Protein AF-A0A269Z1U0-F1 (afdb_monomer)

Structure (mmCIF, N/CA/C/O backbone):
data_AF-A0A269Z1U0-F1
#
_entry.id   AF-A0A269Z1U0-F1
#
loop_
_atom_site.group_PDB
_atom_site.id
_atom_site.type_symbol
_atom_site.label_atom_id
_atom_site.label_alt_id
_atom_site.label_comp_id
_atom_site.label_asym_id
_atom_site.label_entity_id
_atom_site.label_seq_id
_atom_site.pdbx_PDB_ins_code
_atom_site.Cartn_x
_atom_site.Cartn_y
_atom_site.Cartn_z
_atom_site.occupancy
_atom_site.B_iso_or_equiv
_atom_site.auth_seq_id
_atom_site.auth_comp_id
_atom_site.auth_asym_id
_atom_site.auth_atom_id
_atom_site.pdbx_PDB_model_num
ATOM 1 N N . MET A 1 1 ? 5.447 -8.891 -11.435 1.00 66.62 1 MET A N 1
ATOM 2 C CA . MET A 1 1 ? 4.084 -8.346 -11.646 1.00 66.62 1 MET A CA 1
ATOM 3 C C . MET A 1 1 ? 2.991 -9.198 -11.010 1.00 66.62 1 MET A C 1
ATOM 5 O O . MET A 1 1 ? 2.132 -8.621 -10.366 1.00 66.62 1 MET A O 1
ATOM 9 N N . GLY A 1 2 ? 3.031 -10.539 -11.087 1.00 79.19 2 GLY A N 1
ATOM 10 C CA . GLY A 1 2 ? 1.989 -11.390 -10.478 1.00 7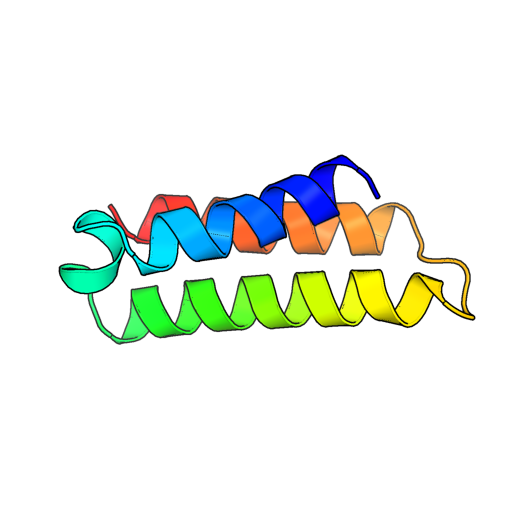9.19 2 GLY A CA 1
ATOM 11 C C . GLY A 1 2 ? 1.740 -11.152 -8.978 1.00 79.19 2 GLY A C 1
ATOM 12 O O . GLY A 1 2 ? 0.593 -11.091 -8.561 1.00 79.19 2 GLY A O 1
ATOM 13 N N . GLN A 1 3 ? 2.790 -10.928 -8.177 1.00 80.75 3 GLN A N 1
ATOM 14 C CA . GLN A 1 3 ? 2.631 -10.587 -6.752 1.00 80.75 3 GLN A CA 1
ATOM 15 C C . GLN A 1 3 ? 1.988 -9.215 -6.523 1.00 80.75 3 GLN A C 1
ATOM 17 O O . GLN A 1 3 ? 1.198 -9.064 -5.601 1.00 80.75 3 GLN A O 1
ATOM 22 N N . LEU A 1 4 ? 2.306 -8.222 -7.359 1.00 83.19 4 LEU A N 1
ATOM 23 C CA . LEU A 1 4 ? 1.710 -6.889 -7.270 1.00 83.19 4 LEU A CA 1
ATOM 24 C C . LEU A 1 4 ? 0.216 -6.958 -7.580 1.00 83.19 4 LEU A C 1
ATOM 26 O O . LEU A 1 4 ? -0.590 -6.430 -6.823 1.00 83.19 4 LEU A O 1
ATOM 30 N N . GLN A 1 5 ? -0.140 -7.692 -8.636 1.00 83.69 5 GLN A N 1
ATOM 31 C CA . GLN A 1 5 ? -1.527 -7.928 -9.011 1.00 83.69 5 GLN A CA 1
ATOM 32 C C . GLN A 1 5 ? -2.296 -8.671 -7.916 1.00 83.69 5 GLN A C 1
ATOM 34 O O . GLN A 1 5 ? -3.350 -8.211 -7.506 1.00 83.69 5 GLN A O 1
ATOM 39 N N . GLN A 1 6 ? -1.717 -9.725 -7.335 1.00 84.81 6 GLN A N 1
ATOM 40 C CA . GLN A 1 6 ? -2.312 -10.398 -6.176 1.00 84.81 6 GLN A CA 1
ATOM 41 C C . GLN A 1 6 ? -2.484 -9.477 -4.962 1.00 84.81 6 GLN A C 1
ATOM 43 O O . GLN A 1 6 ? -3.437 -9.647 -4.205 1.00 84.81 6 GLN A O 1
ATOM 48 N N . SER A 1 7 ? -1.569 -8.530 -4.739 1.00 82.69 7 SER A N 1
ATOM 49 C CA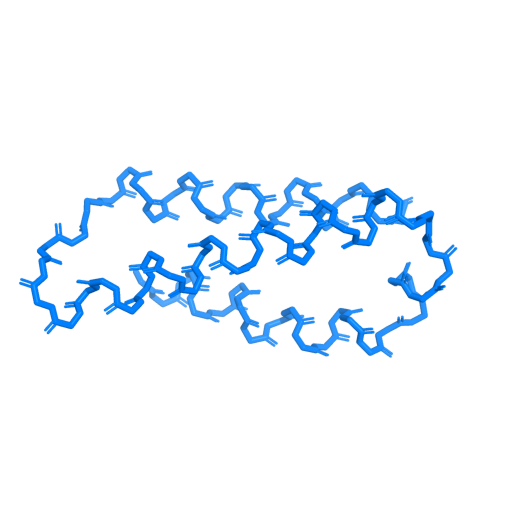 . SER A 1 7 ? -1.674 -7.562 -3.639 1.00 82.69 7 SER A CA 1
ATOM 50 C C . SER A 1 7 ? -2.837 -6.586 -3.849 1.00 82.69 7 SER A C 1
ATOM 52 O O . SER A 1 7 ? -3.541 -6.261 -2.896 1.00 82.69 7 SER A O 1
ATOM 54 N N . ILE A 1 8 ? -3.063 -6.163 -5.098 1.00 84.75 8 ILE A N 1
ATOM 55 C CA . ILE A 1 8 ? -4.191 -5.309 -5.506 1.00 84.75 8 ILE A CA 1
ATOM 56 C C . ILE A 1 8 ? -5.515 -6.084 -5.458 1.00 84.75 8 ILE A C 1
ATOM 58 O O . ILE A 1 8 ? -6.509 -5.567 -4.962 1.00 84.75 8 ILE A O 1
ATOM 62 N N . ASP A 1 9 ? -5.541 -7.335 -5.912 1.00 83.94 9 ASP A N 1
ATOM 63 C CA . ASP A 1 9 ? -6.752 -8.161 -5.844 1.00 83.94 9 ASP A CA 1
ATOM 64 C C . ASP A 1 9 ? -7.153 -8.403 -4.378 1.00 83.94 9 ASP A C 1
ATOM 66 O O . ASP A 1 9 ? -8.308 -8.221 -3.999 1.00 83.94 9 ASP A O 1
ATOM 70 N N . ASN A 1 10 ? -6.174 -8.702 -3.512 1.00 82.75 10 ASN A N 1
ATOM 71 C CA . ASN A 1 10 ? -6.402 -8.813 -2.068 1.00 82.75 10 ASN A CA 1
ATO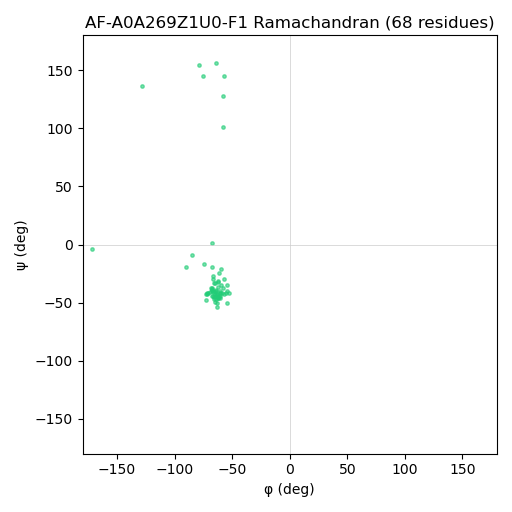M 72 C C . ASN A 1 10 ? -6.885 -7.507 -1.433 1.00 82.75 10 ASN A C 1
ATOM 74 O O . ASN A 1 10 ? -7.489 -7.553 -0.366 1.00 82.75 10 ASN A O 1
ATOM 78 N N . TYR A 1 11 ? -6.601 -6.348 -2.025 1.00 81.69 11 TYR A N 1
ATOM 79 C CA . TYR A 1 11 ? -7.071 -5.086 -1.471 1.00 81.69 11 TYR A CA 1
ATOM 80 C C . TYR A 1 11 ? -8.586 -4.980 -1.498 1.00 81.69 11 TYR A C 1
ATOM 82 O O . TYR A 1 11 ? -9.143 -4.567 -0.489 1.00 81.69 11 TYR A O 1
ATOM 90 N N . GLN A 1 12 ? -9.262 -5.409 -2.568 1.00 79.44 12 GLN A N 1
ATOM 91 C CA . GLN A 1 12 ? -10.729 -5.388 -2.587 1.00 79.44 12 GLN A CA 1
ATOM 92 C C . GLN A 1 12 ? -11.329 -6.282 -1.498 1.00 79.44 12 GLN A C 1
ATOM 94 O O . GLN A 1 12 ? -12.381 -5.951 -0.950 1.00 79.44 12 GLN A O 1
ATOM 99 N N . ASP A 1 13 ? -10.655 -7.384 -1.166 1.00 86.19 13 ASP A N 1
ATOM 100 C CA . ASP A 1 13 ? -11.058 -8.271 -0.075 1.00 86.19 13 ASP A CA 1
ATOM 101 C C . ASP A 1 13 ? -10.794 -7.633 1.298 1.00 86.19 13 ASP A C 1
ATOM 103 O O . ASP A 1 13 ? -11.639 -7.704 2.190 1.00 86.19 13 ASP A O 1
ATOM 107 N N . VAL A 1 14 ? -9.641 -6.977 1.477 1.00 85.00 14 VAL A N 1
ATOM 108 C CA . VAL A 1 14 ? -9.282 -6.287 2.726 1.00 85.00 14 VAL A CA 1
ATOM 109 C C . VAL A 1 14 ? -10.155 -5.052 2.943 1.00 85.00 14 VAL A C 1
ATOM 111 O O . VAL A 1 14 ? -10.619 -4.858 4.058 1.00 85.00 14 VAL A O 1
ATOM 114 N N . GLU A 1 15 ? -10.455 -4.260 1.915 1.00 83.94 15 GLU A N 1
ATOM 115 C CA . GLU A 1 15 ? -11.319 -3.073 2.002 1.00 83.94 15 GLU A CA 1
ATOM 116 C C . GLU A 1 15 ? -12.755 -3.437 2.421 1.00 83.94 15 GLU A C 1
ATOM 118 O O . GLU A 1 15 ? -13.419 -2.685 3.133 1.00 83.94 15 GLU A O 1
ATOM 123 N N . GLN A 1 16 ? -13.220 -4.628 2.032 1.00 85.81 16 GLN A N 1
ATOM 124 C CA . GLN A 1 16 ? -14.508 -5.189 2.455 1.00 85.81 16 GLN A CA 1
ATOM 125 C C . GLN A 1 16 ? -14.449 -5.919 3.804 1.00 85.81 16 GLN A C 1
ATOM 127 O O . GLN A 1 16 ? -15.489 -6.319 4.335 1.00 85.81 16 GLN A O 1
ATOM 132 N N . SER A 1 17 ? -13.254 -6.130 4.355 1.00 89.19 17 SER A N 1
ATOM 133 C CA . SER A 1 17 ? -13.076 -6.815 5.631 1.00 89.19 17 SER A CA 1
ATOM 134 C C . SER A 1 17 ? -13.370 -5.891 6.811 1.00 89.19 17 SER A C 1
ATOM 136 O O . SER A 1 17 ? -13.220 -4.669 6.735 1.00 89.19 17 SER A O 1
ATOM 138 N N . VAL A 1 18 ? -13.754 -6.501 7.935 1.00 86.69 18 VAL A N 1
ATOM 139 C CA . VAL A 1 18 ? -14.007 -5.760 9.174 1.00 86.69 18 VAL A CA 1
ATOM 140 C C . VAL A 1 18 ? -12.745 -5.028 9.630 1.00 86.69 18 VAL A C 1
ATOM 142 O O . VAL A 1 18 ? -12.857 -3.862 9.986 1.00 86.69 18 VAL A O 1
ATOM 145 N N . ASP A 1 19 ? -11.568 -5.649 9.507 1.00 86.44 19 ASP A N 1
ATOM 146 C CA . ASP A 1 19 ? -10.266 -5.07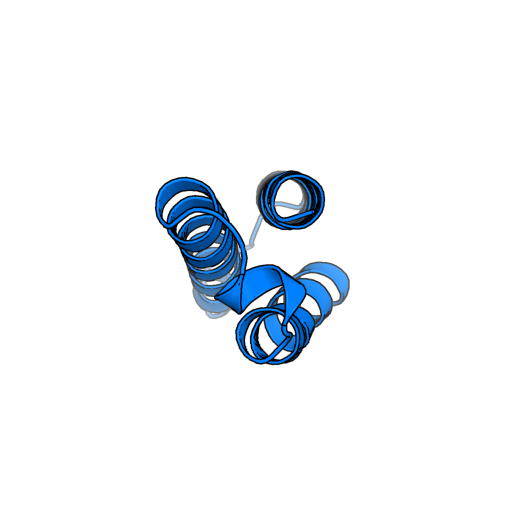1 9.873 1.00 86.44 19 ASP A CA 1
ATOM 147 C C . ASP A 1 19 ? -10.035 -3.703 9.218 1.00 86.44 19 ASP A C 1
ATOM 149 O O . ASP A 1 19 ? -9.589 -2.767 9.872 1.00 86.44 19 ASP A O 1
ATOM 153 N N . TYR A 1 20 ? -10.395 -3.541 7.940 1.00 88.75 20 TYR A N 1
ATOM 154 C CA . TYR A 1 20 ? -10.300 -2.240 7.280 1.00 88.75 20 TYR A CA 1
ATOM 155 C C . TYR A 1 20 ? -11.378 -1.275 7.769 1.00 88.75 20 TYR A C 1
ATOM 157 O O . TYR A 1 20 ? -11.069 -0.135 8.105 1.00 88.75 20 TYR A O 1
ATOM 165 N N . THR A 1 21 ? -12.638 -1.712 7.832 1.00 89.06 21 THR A N 1
ATOM 166 C CA . THR A 1 21 ? -13.751 -0.832 8.230 1.00 89.06 21 THR A CA 1
ATOM 167 C C . THR A 1 21 ? -13.683 -0.365 9.688 1.00 89.06 21 THR A C 1
ATOM 169 O O . THR A 1 21 ? -14.193 0.712 9.991 1.00 89.06 21 THR A O 1
ATOM 172 N N . ASP A 1 22 ?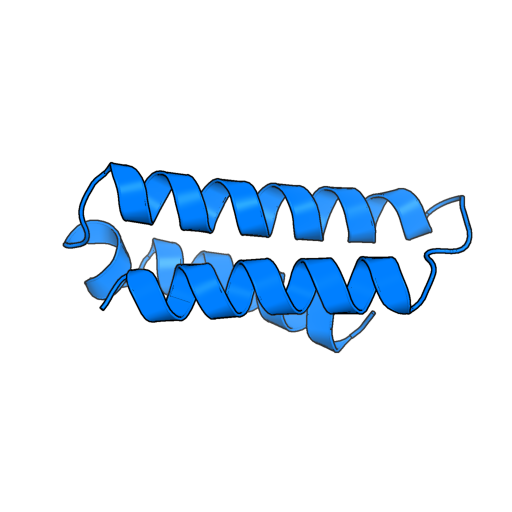 -13.051 -1.149 10.565 1.00 92.00 22 ASP A N 1
ATOM 173 C CA . ASP A 1 22 ? -12.855 -0.862 11.992 1.00 92.00 22 ASP A CA 1
ATOM 174 C C . ASP A 1 22 ? -11.540 -0.105 12.257 1.00 92.00 22 ASP A C 1
ATOM 176 O O . ASP A 1 22 ? -11.399 0.560 13.283 1.00 92.00 22 ASP A O 1
ATOM 180 N N . ALA A 1 23 ? -10.583 -0.149 11.320 1.00 90.94 23 ALA A N 1
ATOM 181 C CA . ALA A 1 23 ? -9.336 0.603 11.416 1.00 90.94 23 ALA A CA 1
ATOM 182 C C . ALA A 1 23 ? -9.554 2.125 11.389 1.00 90.94 23 ALA A C 1
ATOM 184 O O . ALA A 1 23 ? -10.512 2.648 10.817 1.00 90.94 23 ALA A O 1
ATOM 185 N N . ASP A 1 24 ? -8.588 2.863 11.943 1.00 94.12 24 ASP A N 1
ATOM 186 C CA . ASP A 1 24 ? -8.583 4.323 11.888 1.00 94.12 24 ASP A CA 1
ATOM 187 C C . ASP A 1 24 ? -8.623 4.839 10.443 1.00 94.12 24 ASP A C 1
ATOM 189 O O . ASP A 1 24 ? -7.961 4.315 9.544 1.00 94.12 24 ASP A O 1
ATOM 193 N N . THR A 1 25 ? -9.309 5.962 10.226 1.00 90.62 25 THR A N 1
ATOM 194 C CA . THR A 1 25 ? -9.439 6.584 8.897 1.00 90.62 25 THR A CA 1
ATOM 195 C C . THR A 1 25 ? -8.079 6.915 8.262 1.00 90.62 25 THR A C 1
ATOM 197 O O . THR A 1 25 ? -7.938 6.897 7.038 1.00 90.62 25 THR A O 1
ATOM 200 N N . SER A 1 26 ? -7.055 7.195 9.078 1.00 92.44 26 SER A N 1
ATOM 201 C CA . SER A 1 26 ? -5.673 7.387 8.621 1.00 92.44 26 SER A CA 1
ATOM 202 C C . SER A 1 26 ? -5.057 6.097 8.073 1.00 92.44 26 SER A C 1
ATOM 204 O O . SER A 1 26 ? -4.457 6.137 7.000 1.00 92.44 26 SER A O 1
ATOM 206 N N . LYS A 1 27 ? -5.244 4.963 8.760 1.00 91.56 27 LYS A N 1
ATOM 207 C CA . LYS A 1 27 ? -4.769 3.633 8.345 1.00 91.56 27 LYS A CA 1
ATOM 208 C C . LYS A 1 27 ? -5.496 3.160 7.083 1.00 91.56 27 LYS A C 1
ATOM 210 O O . LYS A 1 27 ? -4.852 2.738 6.125 1.00 91.56 27 LYS A O 1
ATOM 215 N N . GLN A 1 28 ? -6.817 3.344 7.037 1.00 91.44 28 GLN A N 1
ATOM 216 C CA . GLN A 1 28 ? -7.639 3.095 5.847 1.00 91.44 28 GLN A CA 1
ATOM 217 C C . GLN A 1 28 ? -7.117 3.869 4.629 1.00 91.44 28 GLN A C 1
ATOM 219 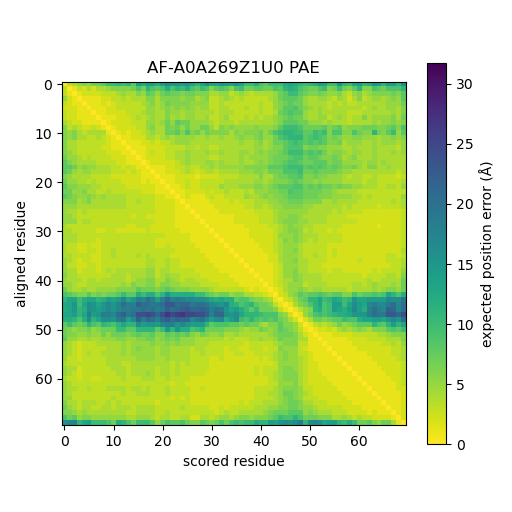O O . GLN A 1 28 ? -6.859 3.305 3.563 1.00 91.44 28 GLN A O 1
ATOM 224 N N . SER A 1 29 ? -6.893 5.174 4.809 1.00 92.06 29 SER A N 1
ATOM 225 C CA . SER A 1 29 ? -6.376 6.044 3.749 1.00 92.06 29 SER A CA 1
ATOM 226 C C . SER A 1 29 ? -4.963 5.646 3.318 1.00 92.06 29 SER A C 1
ATOM 228 O O . SER A 1 29 ? -4.667 5.670 2.124 1.00 92.06 29 SER A O 1
ATOM 230 N N . ALA A 1 30 ? -4.091 5.270 4.260 1.00 92.31 30 ALA A N 1
ATOM 231 C CA . ALA A 1 30 ? -2.734 4.817 3.963 1.00 92.31 30 ALA A CA 1
ATOM 232 C C . ALA A 1 30 ? -2.745 3.543 3.107 1.00 92.31 30 ALA A C 1
ATOM 234 O O . ALA A 1 30 ? -2.055 3.486 2.088 1.00 92.31 30 ALA A O 1
ATOM 235 N N . TYR A 1 31 ? -3.582 2.569 3.469 1.00 90.62 31 TYR A N 1
ATOM 236 C CA . TYR A 1 31 ? -3.719 1.319 2.728 1.00 90.62 31 TYR A CA 1
ATOM 237 C C . TYR A 1 31 ? -4.282 1.528 1.322 1.00 90.62 31 TYR A C 1
ATOM 239 O O . TYR A 1 31 ? -3.665 1.103 0.345 1.00 90.62 31 TYR A O 1
ATOM 247 N N . THR A 1 32 ? -5.380 2.273 1.198 1.00 91.81 32 THR A N 1
ATOM 248 C CA . THR A 1 32 ? -5.983 2.599 -0.105 1.00 91.81 32 THR A CA 1
ATOM 249 C C . THR A 1 32 ? -5.012 3.343 -1.014 1.00 91.81 32 THR A C 1
ATOM 251 O O . THR A 1 32 ? -4.890 3.032 -2.198 1.00 91.81 32 THR A O 1
ATOM 254 N N . ASN A 1 33 ? -4.253 4.297 -0.470 1.00 92.75 33 ASN A N 1
ATOM 255 C CA . ASN A 1 33 ? -3.266 5.043 -1.245 1.00 92.75 33 ASN A CA 1
ATOM 256 C C . ASN A 1 33 ? -2.097 4.149 -1.699 1.00 92.75 33 ASN A C 1
ATOM 258 O O . ASN A 1 33 ? -1.663 4.241 -2.848 1.00 92.75 33 ASN A O 1
ATOM 262 N N . ALA A 1 34 ? -1.623 3.242 -0.837 1.00 91.56 34 ALA A N 1
ATOM 263 C CA . ALA A 1 34 ? -0.594 2.268 -1.198 1.00 91.56 34 ALA A CA 1
ATOM 264 C C . ALA A 1 34 ? -1.051 1.361 -2.350 1.00 91.56 34 ALA A C 1
ATOM 266 O O . ALA A 1 34 ? -0.289 1.115 -3.288 1.00 91.56 34 ALA A O 1
ATOM 267 N N . VAL A 1 35 ? -2.310 0.919 -2.328 1.00 90.31 35 VAL A N 1
ATOM 268 C CA . VAL A 1 35 ? -2.862 0.064 -3.384 1.00 90.31 35 VAL A CA 1
ATOM 269 C C . VAL A 1 35 ? -3.085 0.841 -4.673 1.00 90.31 35 VAL A C 1
ATOM 271 O O . VAL A 1 35 ? -2.704 0.370 -5.739 1.00 90.31 35 VAL A O 1
ATOM 274 N N . HIS A 1 36 ? -3.610 2.062 -4.600 1.00 90.25 36 HIS A N 1
ATOM 275 C CA . HIS A 1 36 ? -3.715 2.932 -5.770 1.00 90.25 36 HIS A CA 1
ATOM 276 C C . HIS A 1 36 ? -2.351 3.194 -6.419 1.00 90.25 36 HIS A C 1
ATOM 278 O O . HIS A 1 36 ? -2.254 3.259 -7.646 1.00 90.25 36 HIS A O 1
ATOM 284 N N . GLN A 1 37 ? -1.283 3.339 -5.630 1.00 88.81 37 GLN A N 1
ATOM 285 C CA . GLN A 1 37 ? 0.073 3.434 -6.173 1.00 88.81 37 GLN A CA 1
ATOM 286 C C . GLN A 1 37 ? 0.503 2.129 -6.839 1.00 88.81 37 GLN A C 1
ATOM 288 O O . GLN A 1 37 ? 0.978 2.170 -7.969 1.00 88.81 37 GLN A O 1
ATOM 293 N N . ALA A 1 38 ? 0.286 0.983 -6.191 1.00 88.25 38 ALA A N 1
ATOM 294 C CA . ALA A 1 38 ? 0.549 -0.331 -6.773 1.00 88.25 38 ALA A CA 1
ATOM 295 C C . ALA A 1 38 ? -0.187 -0.542 -8.103 1.00 88.25 38 ALA A C 1
ATOM 297 O O . ALA A 1 38 ? 0.402 -1.041 -9.060 1.00 88.25 38 ALA A O 1
ATOM 298 N N . GLN A 1 39 ? -1.442 -0.110 -8.186 1.00 87.50 39 GLN A N 1
ATOM 299 C CA . GLN A 1 39 ? -2.272 -0.239 -9.374 1.00 87.50 39 GLN A CA 1
ATOM 300 C C . GLN A 1 39 ? -1.832 0.703 -10.491 1.00 87.50 39 GLN A C 1
ATOM 302 O O . GLN A 1 39 ? -1.685 0.262 -11.622 1.00 87.50 39 GLN A O 1
ATOM 307 N N . ASN A 1 40 ? -1.490 1.954 -10.172 1.00 86.56 40 ASN A N 1
ATOM 308 C CA . ASN A 1 40 ? -0.878 2.870 -11.140 1.00 86.56 40 ASN A CA 1
ATOM 309 C C . ASN A 1 40 ? 0.475 2.364 -11.653 1.00 86.56 40 ASN A C 1
ATOM 311 O O . ASN A 1 40 ? 0.815 2.582 -12.814 1.00 86.56 40 ASN A O 1
ATOM 315 N N . THR A 1 41 ? 1.266 1.728 -10.789 1.00 84.12 41 THR A N 1
ATOM 316 C CA . THR A 1 41 ? 2.518 1.076 -11.170 1.00 84.12 41 THR A CA 1
ATOM 317 C C . THR A 1 41 ? 2.211 -0.054 -12.147 1.00 84.12 41 THR A C 1
ATOM 319 O O . THR A 1 41 ? 2.717 -0.010 -13.260 1.00 84.12 41 THR A O 1
ATOM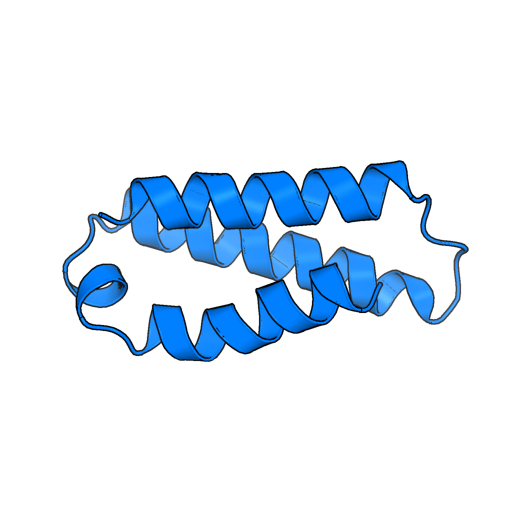 322 N N . LEU A 1 42 ? 1.311 -0.984 -11.807 1.00 82.38 42 LEU A N 1
ATOM 323 C CA . LEU A 1 42 ? 0.900 -2.082 -12.690 1.00 82.38 42 LEU A CA 1
ATOM 324 C C . LEU A 1 42 ? 0.338 -1.586 -14.037 1.00 82.38 42 LEU A C 1
ATOM 326 O O . LEU A 1 42 ? 0.703 -2.118 -15.076 1.00 82.38 42 LEU A O 1
ATOM 330 N N . ASP A 1 43 ? -0.489 -0.540 -14.041 1.00 82.50 43 ASP A N 1
ATOM 331 C CA . ASP A 1 43 ? -1.057 0.038 -15.267 1.00 82.50 43 ASP A CA 1
ATOM 332 C C . ASP A 1 43 ? 0.009 0.698 -16.158 1.00 82.50 43 ASP A C 1
ATOM 334 O O . ASP A 1 43 ? -0.125 0.706 -17.384 1.00 82.50 43 ASP A O 1
ATOM 338 N N . LYS A 1 44 ? 1.101 1.226 -15.583 1.00 72.69 44 LYS A N 1
ATOM 339 C CA . LYS A 1 44 ? 2.234 1.766 -16.360 1.00 72.69 44 LYS A CA 1
ATOM 340 C C . LYS A 1 44 ? 3.002 0.693 -17.135 1.00 72.69 44 LYS A C 1
ATOM 342 O O . LYS A 1 44 ? 3.646 1.036 -18.129 1.00 72.69 44 LYS A O 1
ATOM 347 N N . ASP A 1 45 ? 2.872 -0.576 -16.749 1.00 67.44 45 ASP A N 1
ATOM 348 C CA . ASP A 1 45 ? 3.427 -1.720 -17.484 1.00 67.44 45 ASP A CA 1
ATOM 349 C C . ASP A 1 45 ? 2.879 -1.839 -18.914 1.00 67.44 45 ASP A C 1
ATOM 351 O O . ASP A 1 45 ? 3.520 -2.406 -19.794 1.00 67.44 45 ASP A O 1
ATOM 355 N N . LEU A 1 46 ? 1.715 -1.236 -19.197 1.00 60.16 46 LEU A N 1
ATOM 356 C CA . LEU A 1 46 ? 1.088 -1.244 -20.525 1.00 60.16 46 LEU A CA 1
ATOM 357 C C . LEU A 1 46 ? 1.870 -0.448 -21.594 1.00 60.16 46 LEU A C 1
ATOM 359 O O . LEU A 1 46 ? 1.429 -0.375 -22.744 1.00 60.16 46 LEU A O 1
ATOM 363 N N . GLY A 1 47 ? 3.022 0.146 -21.257 1.00 56.78 47 GLY A N 1
ATOM 364 C CA . GLY A 1 47 ? 3.870 0.848 -22.228 1.00 56.78 47 GLY A CA 1
ATOM 365 C C . GLY A 1 47 ? 5.256 1.308 -21.756 1.00 56.78 47 GLY A C 1
ATOM 366 O O . GLY A 1 47 ? 6.003 1.836 -22.579 1.00 56.78 47 GLY A O 1
ATOM 367 N N . HIS A 1 48 ? 5.617 1.134 -20.482 1.00 58.00 48 HIS A N 1
ATOM 368 C CA . HIS A 1 48 ? 6.978 1.330 -19.966 1.00 58.00 48 HIS A CA 1
ATOM 369 C C . HIS A 1 48 ? 7.408 0.088 -19.184 1.00 58.00 48 HIS A C 1
ATOM 371 O O . HIS A 1 48 ? 6.631 -0.405 -18.375 1.00 58.00 48 HIS A O 1
ATOM 377 N N . ASP A 1 49 ? 8.645 -0.375 -19.396 1.00 62.84 49 ASP A N 1
ATOM 378 C CA . ASP A 1 49 ? 9.244 -1.458 -18.609 1.00 62.84 49 ASP A CA 1
ATOM 379 C C . ASP A 1 49 ? 9.263 -1.062 -17.127 1.00 62.84 49 ASP A C 1
ATOM 381 O O . ASP A 1 49 ? 10.117 -0.285 -16.687 1.00 62.84 49 ASP A O 1
ATOM 385 N N . LEU A 1 50 ? 8.308 -1.586 -16.358 1.00 73.44 50 LEU A N 1
ATOM 386 C CA . LEU A 1 50 ? 8.329 -1.486 -14.909 1.00 73.44 50 LEU A CA 1
ATOM 387 C C . LEU A 1 50 ? 9.614 -2.098 -14.381 1.00 73.44 50 LEU A C 1
ATOM 389 O O . LEU A 1 50 ? 9.932 -3.263 -14.648 1.00 73.44 50 LEU A O 1
ATOM 393 N N . THR A 1 51 ? 10.333 -1.343 -13.561 1.00 80.94 51 THR A N 1
ATOM 394 C CA . THR A 1 51 ? 11.505 -1.903 -12.904 1.00 80.94 51 THR A CA 1
ATOM 395 C C . THR A 1 51 ? 11.066 -2.816 -11.764 1.00 80.94 51 THR A C 1
ATOM 397 O O . THR A 1 51 ? 10.090 -2.558 -11.055 1.00 80.94 51 THR A O 1
ATOM 400 N N . GLN A 1 52 ? 11.8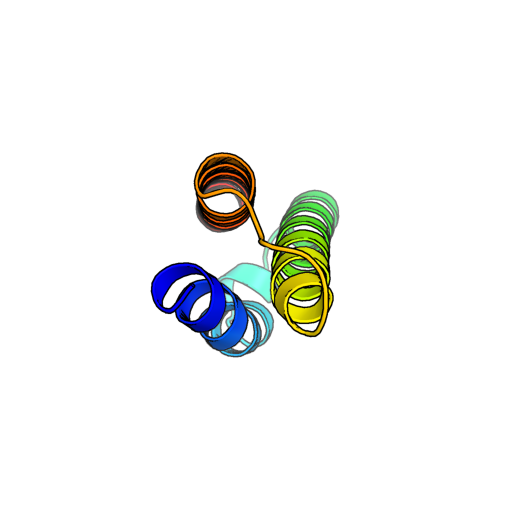17 -3.895 -11.543 1.00 80.94 52 GLN A N 1
ATOM 401 C CA . GLN A 1 52 ? 11.567 -4.802 -10.422 1.00 80.94 52 GLN A CA 1
ATOM 402 C C . GLN A 1 52 ? 11.533 -4.055 -9.076 1.00 80.94 52 GLN A C 1
ATOM 404 O O . GLN A 1 52 ? 10.709 -4.374 -8.226 1.00 80.94 52 GLN A O 1
ATOM 409 N N . SER A 1 53 ? 12.351 -3.008 -8.928 1.00 85.50 53 SER A N 1
ATOM 410 C CA . SER A 1 53 ? 12.388 -2.173 -7.726 1.00 85.50 53 SER A CA 1
ATOM 411 C C . SER A 1 53 ? 11.082 -1.411 -7.484 1.00 85.50 53 SER A C 1
ATOM 413 O O . SER A 1 53 ? 10.657 -1.307 -6.339 1.00 85.50 53 SER A O 1
ATOM 415 N N . GLU A 1 54 ? 10.424 -0.894 -8.526 1.00 85.19 54 GLU A N 1
ATOM 416 C CA . GLU A 1 54 ? 9.130 -0.206 -8.383 1.00 85.19 54 GLU A CA 1
ATOM 417 C C . GLU A 1 54 ? 8.022 -1.177 -7.974 1.00 85.19 54 GLU A C 1
ATOM 419 O O . GLU A 1 54 ? 7.179 -0.857 -7.135 1.00 85.19 54 GLU A O 1
ATOM 424 N N . VAL A 1 55 ? 8.050 -2.383 -8.542 1.00 85.31 55 VAL A N 1
ATOM 425 C CA . VAL A 1 55 ? 7.121 -3.462 -8.195 1.00 85.31 55 VAL A CA 1
ATOM 426 C C . VAL A 1 55 ? 7.317 -3.894 -6.741 1.00 85.31 55 VAL A C 1
ATOM 42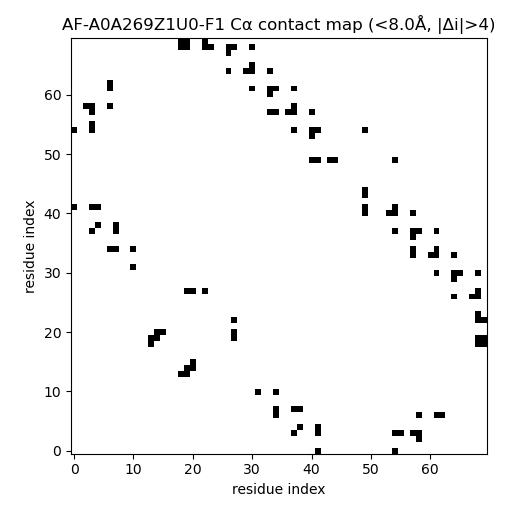8 O O . VAL A 1 55 ? 6.339 -4.014 -6.006 1.00 85.31 55 VAL A O 1
ATOM 431 N N . GLU A 1 56 ? 8.562 -4.102 -6.311 1.00 88.12 56 GLU A N 1
ATOM 432 C CA . GLU A 1 56 ? 8.903 -4.469 -4.932 1.00 88.12 56 GLU A CA 1
ATOM 433 C C . GLU A 1 56 ? 8.496 -3.374 -3.941 1.00 88.12 56 GLU A C 1
ATOM 435 O O . GLU A 1 56 ? 7.816 -3.669 -2.959 1.00 88.12 56 GLU A O 1
ATOM 440 N N . GLN A 1 57 ? 8.796 -2.107 -4.243 1.00 89.62 57 GLN A N 1
ATOM 441 C CA . GLN A 1 57 ? 8.422 -0.974 -3.394 1.00 89.62 57 GLN A CA 1
ATOM 442 C C . GLN A 1 57 ? 6.902 -0.863 -3.223 1.00 89.62 57 GLN A C 1
ATOM 444 O O . GLN A 1 57 ? 6.406 -0.607 -2.125 1.00 89.62 57 GLN A O 1
ATOM 449 N N . ALA A 1 58 ? 6.149 -1.066 -4.305 1.00 88.88 58 ALA A N 1
ATOM 450 C CA . ALA A 1 58 ? 4.696 -1.035 -4.257 1.00 88.88 58 ALA A CA 1
ATOM 451 C C . ALA A 1 58 ? 4.119 -2.201 -3.436 1.00 88.88 58 ALA A C 1
ATOM 453 O O . ALA A 1 58 ? 3.207 -1.993 -2.636 1.00 88.88 58 ALA A O 1
ATOM 454 N N . ILE A 1 59 ? 4.674 -3.411 -3.578 1.00 89.38 59 ILE A N 1
ATOM 455 C CA . ILE A 1 59 ? 4.288 -4.570 -2.759 1.00 89.38 59 ILE A CA 1
ATOM 456 C C . ILE A 1 59 ? 4.584 -4.309 -1.276 1.00 89.38 59 ILE A C 1
ATOM 458 O O . ILE A 1 59 ? 3.728 -4.580 -0.433 1.00 89.38 59 ILE A O 1
ATOM 462 N N . GLU A 1 60 ? 5.764 -3.778 -0.948 1.00 91.69 60 GLU A N 1
ATOM 463 C CA . GLU A 1 60 ? 6.137 -3.442 0.430 1.00 91.69 60 GLU A CA 1
ATOM 464 C C . GLU A 1 60 ? 5.194 -2.409 1.040 1.00 91.69 60 GLU A C 1
ATOM 466 O O . GLU A 1 60 ? 4.703 -2.627 2.146 1.00 91.69 60 GLU A O 1
ATOM 471 N N . ASN A 1 61 ? 4.871 -1.336 0.313 1.00 91.31 61 ASN A N 1
ATOM 472 C CA . ASN A 1 61 ? 3.953 -0.304 0.798 1.00 91.31 61 ASN A CA 1
ATOM 473 C C . ASN A 1 61 ? 2.561 -0.874 1.106 1.00 91.31 61 ASN A C 1
ATOM 475 O O . ASN A 1 61 ? 1.994 -0.574 2.156 1.00 91.31 61 ASN A O 1
ATOM 479 N N . VAL A 1 62 ? 2.021 -1.720 0.220 1.00 90.31 62 VAL A N 1
ATOM 480 C CA . VAL A 1 62 ? 0.718 -2.372 0.434 1.00 90.31 62 VAL A CA 1
ATOM 481 C C . VAL A 1 62 ? 0.771 -3.306 1.641 1.00 90.31 62 VAL A C 1
ATOM 483 O O . VAL A 1 62 ? -0.128 -3.274 2.478 1.00 90.31 62 VAL A O 1
ATOM 486 N N . ASN A 1 63 ? 1.828 -4.110 1.773 1.00 90.25 63 ASN A N 1
ATOM 487 C CA . ASN A 1 63 ? 1.983 -5.025 2.904 1.00 90.25 63 ASN A CA 1
ATOM 488 C C . ASN A 1 63 ? 2.146 -4.287 4.235 1.00 90.25 63 ASN A C 1
ATOM 490 O O . ASN A 1 63 ? 1.533 -4.687 5.222 1.00 90.25 63 ASN A O 1
ATOM 494 N N . HIS A 1 64 ? 2.935 -3.214 4.262 1.00 91.50 64 HIS A N 1
ATOM 495 C CA . HIS A 1 64 ? 3.138 -2.400 5.455 1.00 91.50 64 HIS A CA 1
ATOM 496 C C . HIS A 1 64 ? 1.826 -1.753 5.896 1.00 91.50 64 HIS A C 1
ATOM 498 O O . HIS A 1 64 ? 1.408 -1.913 7.038 1.00 91.50 64 HIS A O 1
ATOM 504 N N . ALA A 1 65 ? 1.114 -1.106 4.972 1.00 90.44 65 ALA A N 1
ATOM 505 C CA . ALA A 1 65 ? -0.167 -0.494 5.292 1.00 90.44 65 ALA A CA 1
ATOM 506 C C . ALA A 1 65 ? -1.229 -1.538 5.687 1.00 90.44 65 ALA A C 1
ATOM 508 O O . ALA A 1 65 ? -2.030 -1.278 6.577 1.00 90.44 65 ALA A O 1
ATOM 509 N N . LYS A 1 66 ? -1.197 -2.750 5.108 1.00 87.56 66 LYS A N 1
ATOM 510 C CA . LYS A 1 66 ? -2.055 -3.868 5.537 1.00 87.56 66 LYS A CA 1
ATOM 511 C C . LYS A 1 66 ? -1.761 -4.303 6.971 1.00 87.56 66 LYS A C 1
ATOM 513 O O . LYS A 1 66 ? -2.687 -4.586 7.721 1.00 87.56 66 LYS A O 1
ATOM 518 N N . GLN A 1 67 ? -0.484 -4.383 7.343 1.00 88.81 67 GLN A N 1
ATOM 519 C CA . GLN A 1 67 ? -0.073 -4.710 8.710 1.00 88.81 67 GLN A CA 1
ATOM 520 C C . GLN A 1 67 ? -0.489 -3.629 9.704 1.00 88.81 67 GLN A C 1
ATOM 522 O O . GLN A 1 67 ? -0.816 -3.958 10.837 1.00 88.81 67 GLN A O 1
ATOM 527 N N . GLU A 1 68 ? -0.512 -2.366 9.279 1.00 89.12 68 GLU A N 1
ATOM 528 C CA . GLU A 1 68 ? -0.967 -1.257 10.114 1.00 89.12 68 GLU A CA 1
ATOM 529 C C . GLU A 1 68 ? -2.487 -1.204 10.305 1.00 89.12 68 GLU A C 1
ATOM 531 O O . GLU A 1 68 ? -2.920 -0.506 11.215 1.00 89.12 68 GLU A O 1
ATOM 536 N N . LEU A 1 69 ? -3.307 -1.891 9.497 1.00 85.81 69 LEU A N 1
ATOM 537 C CA . LEU A 1 69 ? -4.769 -1.895 9.674 1.00 85.81 69 LEU A CA 1
ATOM 538 C C . LEU A 1 69 ? -5.214 -2.621 10.953 1.00 85.81 69 LEU A C 1
ATOM 540 O O . LEU A 1 69 ? -6.129 -2.135 11.612 1.00 85.81 69 LEU A O 1
ATOM 544 N N . ASN A 1 70 ? -4.542 -3.719 11.320 1.00 69.62 70 ASN A N 1
ATOM 545 C CA . ASN A 1 70 ? -4.751 -4.444 12.586 1.00 69.62 70 ASN A CA 1
ATOM 546 C C . ASN A 1 70 ? -3.814 -3.949 13.710 1.00 69.62 70 ASN A C 1
ATOM 548 O O . ASN A 1 70 ? -3.652 -4.690 14.708 1.00 69.62 70 ASN A O 1
#

Mean predicted aligned error: 4.76 Å

pLDDT: mean 84.59, std 8.48, range [56.78, 94.12]

Sequence (70 aa):
MGQLQQSIDNYQDVEQSVDYTDADTSKQSAYTNAVHQAQNTLDKDLGHDLTQSEVEQAIENVNHAKQELN

Organism: NCBI:txid33889

Solvent-accessible surface area (backbone atoms only — not comparable to full-atom values): 3758 Å² total; per-residue (Å²): 108,70,68,47,52,52,53,48,58,48,40,63,57,42,64,72,28,66,56,37,71,71,24,55,72,65,38,40,50,48,26,54,50,24,36,52,49,34,49,54,52,59,59,44,50,81,80,43,89,68,51,70,64,59,51,50,52,27,42,48,44,31,52,52,26,54,61,60,30,110

Secondary structure (DSSP, 8-state):
-HHHHHHHHHHHHHHTSHHHHHS-HHHHHHHHHHHHHHHHHHHHTTTS---HHHHHHHHHHHHHHHHHH-

Foldseek 3Di:
DVLLVVLLVVLVVLCPDPLLVVFDPVLVVQLVVLSVQSVVLVVCVVDDPRDPVSNVVSSVSNVVSSVNSD

InterPro domains:
  IPR009063 Immunoglobulin/albumin-binding domain superfamily [SSF46997] (1-69)

Radius of gyration: 12.02 Å; Cα contacts (8 Å, |Δi|>4): 64; chains: 1; bounding box: 27×19×35 Å

Nearest PDB structures (foldseek):
  4kjm-assembly1_B  TM=9.601E-01  e=8.954E-03  Staphylococcus aureus subsp. aureus MW2
  2dgj-assembly1_B  TM=9.449E-01  e=1.450E-02  Staphylococcus aureus
  6gv5-assembly1_A  TM=8.648E-01  e=6.952E-02  Staphylococcus epidermidis